Protein AF-A0A7Y2MUX2-F1 (afdb_monomer)

Solvent-accessible surface area (backbone atoms only — not comparable to full-atom values): 7676 Å² total; per-residue (Å²): 110,20,31,43,33,44,30,21,39,53,101,45,95,39,31,36,36,38,42,32,36,56,87,70,53,69,46,43,43,27,52,40,62,42,95,82,46,58,98,82,48,95,84,38,68,32,45,38,42,80,43,58,68,60,43,75,85,66,68,28,68,63,50,75,43,78,44,82,43,55,56,70,23,55,52,43,21,54,51,48,47,40,57,68,48,57,72,60,71,27,62,28,33,85,65,73,43,29,24,57,52,47,52,49,51,44,40,44,42,42,70,45,89,58,69,87,53,73,83,64,78,65,76,73,50,38,63,55,51,46,54,58,53,45,66,73,74,113

Sequence (138 aa):
MASLRIISETGFFHIACHLRWDRGKTSWIGWQPVKGGAYWSPEDVGRGWIEREDKDAAGKVNHYVTFRVADADLDRARHGIHRDYVALDDTYGFGMRDCVTFARDVAEYCGLDVGGLLGINLDLFPYELLIKLYDLNG

Nearest PDB structures (foldseek):
  7zv1-assembly3_C  TM=5.440E-01  e=1.133E-01  Aichi virus A846/88
  7zv1-assembly1_A  TM=5.572E-01  e=1.949E-01  Aichi virus A846/88
  4jpq-assembly2_B  TM=4.597E-01  e=5.357E+00  Bacteroides uniformis ATCC 8492
  1v0p-assembly1_A  TM=2.991E-01  e=6.418E+00  Plasmodium falciparum

Foldseek 3Di:
DWKKKWFAWPPDQAIKIWTAAPVGDIWIWFKAFPPPQPPDDPVSQHQIDIDTDDCVVVVTGDDMDMDDFHPVLQVQLVVQCCVPRVVVSDTDDAQPHHRLVSVVSSCVSRVQPPVVVVVDGGDDGSVNSRVVVNVSRD

pLDDT: mean 79.91, std 16.2, range [39.78, 97.56]

Radius of gyration: 14.16 Å; Cα contacts (8 Å, |Δi|>4): 247; chains: 1; bounding box: 38×30×41 Å

Structure (mmCIF, N/CA/C/O backbone):
data_AF-A0A7Y2MUX2-F1
#
_entry.id   AF-A0A7Y2MUX2-F1
#
loop_
_atom_site.group_PDB
_atom_site.id
_atom_site.type_symbol
_atom_site.label_atom_id
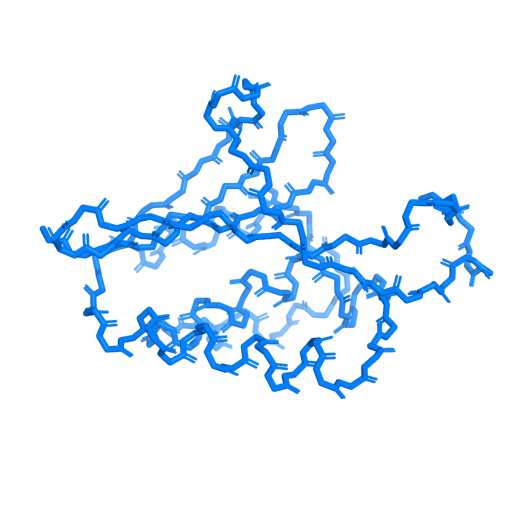_atom_site.label_alt_id
_atom_site.label_comp_id
_atom_site.label_asym_id
_atom_site.label_entity_id
_atom_site.label_seq_id
_atom_site.pdbx_PDB_ins_code
_atom_site.Cartn_x
_atom_site.Cartn_y
_atom_site.Cartn_z
_atom_site.occupancy
_atom_site.B_iso_or_equiv
_atom_site.auth_seq_id
_atom_site.auth_comp_id
_atom_site.auth_asym_id
_atom_site.auth_atom_id
_atom_site.pdbx_PDB_model_num
ATOM 1 N N . MET A 1 1 ? -8.574 2.729 16.296 1.00 84.12 1 MET A N 1
ATOM 2 C CA . MET A 1 1 ? -9.077 1.711 15.354 1.00 84.12 1 MET A CA 1
ATOM 3 C C . MET A 1 1 ? -8.078 1.589 14.221 1.00 84.12 1 MET A C 1
ATOM 5 O O . MET A 1 1 ? -7.527 2.619 13.832 1.00 84.12 1 MET A O 1
ATOM 9 N N . ALA A 1 2 ? -7.830 0.379 13.718 1.00 95.81 2 ALA A N 1
ATOM 10 C CA . ALA A 1 2 ? -6.895 0.174 12.618 1.00 95.81 2 ALA A CA 1
ATOM 11 C C . ALA A 1 2 ? -7.468 0.660 11.277 1.00 95.81 2 ALA A C 1
ATOM 13 O O . ALA A 1 2 ? -8.685 0.714 11.081 1.00 95.81 2 ALA A O 1
ATOM 14 N N . SER A 1 3 ? -6.588 1.057 10.364 1.00 97.31 3 SER A N 1
ATOM 15 C CA . SER A 1 3 ? -6.974 1.575 9.055 1.00 97.31 3 SER A CA 1
ATOM 16 C C . SER A 1 3 ? -5.911 1.325 7.994 1.00 97.31 3 SER A C 1
ATOM 18 O O . SER A 1 3 ? -4.710 1.380 8.270 1.00 97.31 3 SER A O 1
ATOM 20 N N . LEU A 1 4 ? -6.389 1.104 6.773 1.00 97.44 4 LEU A N 1
ATOM 21 C CA . LEU A 1 4 ? -5.607 1.149 5.548 1.00 97.44 4 LEU A CA 1
ATOM 22 C C . LEU A 1 4 ? -5.992 2.425 4.803 1.00 97.44 4 LEU A C 1
ATOM 24 O O . LEU A 1 4 ? -7.162 2.622 4.484 1.00 97.44 4 LEU A O 1
ATOM 28 N N . ARG A 1 5 ? -5.019 3.281 4.502 1.00 96.38 5 ARG A N 1
ATOM 29 C CA . ARG A 1 5 ? -5.210 4.419 3.601 1.00 96.38 5 ARG A CA 1
ATOM 30 C C . ARG A 1 5 ? -4.416 4.184 2.323 1.00 96.38 5 ARG A C 1
ATOM 32 O O . ARG A 1 5 ? -3.211 3.977 2.396 1.00 96.38 5 ARG A O 1
ATOM 39 N N . ILE A 1 6 ? -5.079 4.237 1.175 1.00 94.56 6 ILE A N 1
ATOM 40 C CA . ILE A 1 6 ? -4.446 4.150 -0.147 1.00 94.56 6 ILE A CA 1
ATOM 41 C C . ILE A 1 6 ? -4.435 5.558 -0.730 1.00 94.56 6 ILE A C 1
ATOM 43 O O . ILE A 1 6 ? -5.457 6.246 -0.672 1.00 94.56 6 ILE A O 1
ATOM 47 N N . ILE A 1 7 ? -3.280 6.008 -1.221 1.00 93.88 7 ILE A N 1
ATOM 48 C CA . ILE A 1 7 ? -3.059 7.387 -1.676 1.00 93.88 7 ILE A CA 1
ATOM 49 C C . ILE A 1 7 ? -2.452 7.414 -3.065 1.00 93.88 7 ILE A C 1
ATOM 51 O O . ILE A 1 7 ? -1.621 6.567 -3.369 1.00 93.88 7 ILE A O 1
ATOM 55 N N . SER A 1 8 ? -2.802 8.420 -3.860 1.00 90.69 8 SER A N 1
ATOM 56 C CA . SER A 1 8 ? -2.075 8.794 -5.070 1.00 90.69 8 SER A CA 1
ATOM 57 C C . SER A 1 8 ? -1.135 9.949 -4.760 1.00 90.69 8 SER A C 1
ATOM 59 O O . SER A 1 8 ? -1.455 10.816 -3.937 1.00 90.69 8 SER A O 1
ATOM 61 N N . GLU A 1 9 ? 0.029 9.958 -5.406 1.00 88.00 9 GLU A N 1
ATOM 62 C CA . GLU A 1 9 ? 1.040 10.978 -5.156 1.00 88.00 9 GLU A CA 1
ATOM 63 C C . GLU A 1 9 ? 0.845 12.265 -5.968 1.00 88.00 9 GLU A C 1
ATOM 65 O O . GLU A 1 9 ? 0.245 12.278 -7.046 1.00 88.00 9 GLU A O 1
ATOM 70 N N . THR A 1 10 ? 1.347 13.382 -5.440 1.00 80.81 10 THR A N 1
ATOM 71 C CA . THR A 1 10 ? 1.439 14.657 -6.157 1.00 80.81 10 THR A CA 1
ATOM 72 C C . THR A 1 10 ? 2.620 14.642 -7.129 1.00 80.81 10 THR A C 1
ATOM 74 O O . THR A 1 10 ? 3.704 14.153 -6.821 1.00 80.81 10 THR A O 1
ATOM 77 N N . GLY A 1 11 ? 2.426 15.195 -8.331 1.00 67.06 11 GLY A N 1
ATOM 78 C CA . GLY A 1 11 ? 3.501 15.399 -9.315 1.00 67.06 11 GLY A CA 1
ATOM 79 C C . GLY A 1 11 ? 4.025 14.135 -10.004 1.00 67.06 11 GLY A C 1
ATOM 80 O O . GLY A 1 11 ? 4.830 14.245 -10.928 1.00 67.06 11 GLY A O 1
ATOM 81 N N . PHE A 1 12 ? 3.562 12.951 -9.600 1.00 69.88 12 PHE A N 1
ATOM 82 C CA . PHE A 1 12 ? 4.001 11.684 -10.157 1.00 69.88 12 PHE A CA 1
ATOM 83 C C . PHE A 1 12 ? 2.892 10.636 -10.121 1.00 69.88 12 PHE A C 1
ATOM 85 O O . PHE A 1 12 ? 2.163 10.530 -9.137 1.00 69.88 12 PHE A O 1
ATOM 92 N N . PHE A 1 13 ? 2.772 9.840 -11.185 1.00 75.25 13 PHE A N 1
ATOM 93 C CA . PHE A 1 13 ? 1.816 8.736 -11.239 1.00 75.25 13 PHE A CA 1
ATOM 94 C C . PHE A 1 13 ? 2.319 7.576 -10.375 1.00 75.25 13 PHE A C 1
ATOM 96 O O . PHE A 1 13 ? 2.868 6.593 -10.870 1.00 75.25 13 PHE A O 1
ATOM 103 N N . HIS A 1 14 ? 2.118 7.704 -9.065 1.00 85.12 14 HIS A N 1
ATOM 104 C CA . HIS A 1 14 ? 2.427 6.672 -8.092 1.00 85.12 14 HIS A CA 1
ATOM 105 C C . HIS A 1 14 ? 1.312 6.527 -7.058 1.00 85.12 14 HIS A C 1
ATOM 107 O O . HIS A 1 14 ? 0.550 7.465 -6.804 1.00 85.12 14 HIS A O 1
ATOM 113 N N . ILE A 1 15 ? 1.205 5.327 -6.493 1.00 88.69 15 ILE A N 1
ATOM 114 C CA . ILE A 1 15 ? 0.253 4.992 -5.444 1.00 88.69 15 ILE A CA 1
ATOM 115 C C . ILE A 1 15 ? 1.003 4.331 -4.285 1.00 88.69 15 ILE A C 1
ATOM 117 O O . ILE A 1 15 ? 1.898 3.509 -4.496 1.00 88.69 15 ILE A O 1
ATOM 121 N N . ALA A 1 16 ? 0.628 4.687 -3.062 1.00 92.69 16 ALA A N 1
ATOM 122 C CA . ALA A 1 16 ? 1.223 4.158 -1.844 1.00 92.69 16 ALA A CA 1
ATOM 123 C C . ALA A 1 16 ? 0.142 3.815 -0.815 1.00 92.69 16 ALA A C 1
ATOM 125 O O . ALA A 1 16 ? -0.993 4.294 -0.874 1.00 92.69 16 ALA A O 1
ATOM 126 N N . CYS A 1 17 ? 0.506 2.981 0.152 1.00 96.12 17 CYS A N 1
ATOM 127 C CA . CYS A 1 17 ? -0.367 2.536 1.225 1.00 96.12 17 CYS A CA 1
ATOM 128 C C . CYS A 1 17 ? 0.189 2.977 2.581 1.00 96.12 17 CYS A C 1
ATOM 130 O O . CYS A 1 17 ? 1.364 2.777 2.893 1.00 96.12 17 CYS A O 1
ATOM 132 N N . HIS A 1 18 ? -0.683 3.525 3.416 1.00 97.44 18 HIS A N 1
ATOM 133 C CA . HIS A 1 18 ? -0.426 3.831 4.812 1.00 97.44 18 HIS A CA 1
ATOM 134 C C . HIS A 1 18 ? -1.218 2.868 5.691 1.00 97.44 18 HIS A C 1
ATOM 136 O O . HIS A 1 18 ? -2.449 2.880 5.714 1.00 97.44 18 HIS A O 1
ATOM 142 N N . LEU A 1 19 ? -0.492 2.022 6.412 1.00 97.25 19 LEU A N 1
ATOM 143 C CA . LEU A 1 19 ? -1.041 1.046 7.338 1.00 97.25 19 LEU A CA 1
ATOM 144 C C . LEU A 1 19 ? -0.947 1.641 8.739 1.00 97.25 19 LEU A C 1
ATOM 146 O O . LEU A 1 19 ? 0.151 1.956 9.197 1.00 97.25 19 LEU A O 1
ATOM 150 N N . ARG A 1 20 ? -2.079 1.781 9.429 1.00 97.56 20 ARG A N 1
ATOM 151 C CA . ARG A 1 20 ? -2.148 2.300 10.799 1.00 97.56 20 ARG A CA 1
ATOM 152 C C . ARG A 1 20 ? -2.868 1.300 11.690 1.00 97.56 20 ARG A C 1
ATOM 154 O O . ARG A 1 20 ? -4.067 1.106 11.537 1.00 97.56 20 ARG A O 1
ATOM 161 N N . TRP A 1 21 ? -2.153 0.724 12.647 1.00 96.75 21 TRP A N 1
ATOM 162 C CA . TRP A 1 21 ? -2.705 -0.193 13.644 1.00 96.75 21 TRP A CA 1
ATOM 163 C C . TRP A 1 21 ? -3.406 0.575 14.771 1.00 96.75 21 TRP A C 1
ATOM 165 O O . TRP A 1 21 ? -3.128 1.757 15.007 1.00 96.75 21 TRP A O 1
ATOM 175 N N . ASP A 1 22 ? -4.284 -0.105 15.509 1.00 93.69 22 ASP A N 1
ATOM 176 C CA . ASP A 1 22 ? -5.094 0.496 16.578 1.00 93.69 22 ASP A CA 1
ATOM 177 C C . ASP A 1 22 ? -4.249 1.214 17.646 1.00 93.69 22 ASP A C 1
ATOM 179 O O . ASP A 1 22 ? -4.571 2.322 18.076 1.00 93.69 22 ASP A O 1
ATOM 183 N N . ARG A 1 23 ? -3.098 0.630 17.999 1.00 90.62 23 ARG A N 1
ATOM 184 C CA . ARG A 1 23 ? -2.173 1.140 19.029 1.00 90.62 23 ARG A CA 1
ATOM 185 C C . ARG A 1 23 ? -1.147 2.158 18.517 1.00 90.62 23 ARG A C 1
ATOM 187 O O . ARG A 1 23 ? -0.111 2.357 19.144 1.00 90.62 23 ARG A O 1
ATOM 194 N N . GLY A 1 24 ? -1.406 2.788 17.372 1.00 86.31 24 GLY A N 1
ATOM 195 C CA . GLY A 1 24 ? -0.624 3.927 16.879 1.00 86.31 24 GLY A CA 1
ATOM 196 C C . GLY A 1 24 ? 0.652 3.581 16.110 1.00 86.31 24 GLY A C 1
ATOM 197 O O . GLY A 1 24 ? 1.301 4.488 15.600 1.00 86.31 24 GLY A O 1
ATOM 198 N N . LYS A 1 25 ? 0.998 2.296 15.959 1.00 93.44 25 LYS A N 1
ATOM 199 C CA . LYS A 1 25 ? 2.016 1.872 14.988 1.00 93.44 25 LYS A CA 1
ATOM 200 C C . LYS A 1 25 ? 1.539 2.248 13.585 1.00 93.44 25 LYS A C 1
ATOM 202 O O . LYS A 1 25 ? 0.395 1.959 13.232 1.00 93.44 25 LYS A O 1
ATOM 207 N N . THR A 1 26 ? 2.418 2.841 12.787 1.00 94.19 26 THR A N 1
ATOM 208 C CA . THR A 1 26 ? 2.160 3.157 11.380 1.00 94.19 26 THR A CA 1
ATOM 209 C C . THR A 1 26 ? 3.273 2.626 10.484 1.00 94.19 26 THR A C 1
ATOM 211 O O . THR A 1 26 ? 4.394 2.375 10.931 1.00 94.19 26 THR A O 1
ATOM 214 N N . SER A 1 27 ? 2.958 2.399 9.213 1.00 93.38 27 SER A N 1
ATOM 215 C CA . SER A 1 27 ? 3.938 2.078 8.181 1.00 93.38 27 SER A CA 1
ATOM 216 C C . SER A 1 27 ? 3.455 2.601 6.844 1.00 93.38 27 SER A C 1
ATOM 218 O O . SER A 1 27 ? 2.344 2.292 6.420 1.00 93.38 27 SER A O 1
ATOM 220 N N . TRP A 1 28 ? 4.335 3.311 6.156 1.00 93.38 28 TRP A N 1
ATOM 221 C CA . TRP A 1 28 ? 4.196 3.572 4.735 1.00 93.38 28 TRP A CA 1
ATOM 222 C C . TRP A 1 28 ? 4.827 2.440 3.940 1.00 93.38 28 TRP A C 1
ATOM 224 O O . TRP A 1 28 ? 5.892 1.936 4.316 1.00 93.38 28 TRP A O 1
ATOM 234 N N . ILE A 1 29 ? 4.136 2.014 2.887 1.00 92.94 29 ILE A N 1
ATOM 235 C CA . ILE A 1 29 ? 4.649 1.080 1.890 1.00 92.94 29 ILE A CA 1
ATOM 236 C C . ILE A 1 29 ? 4.222 1.533 0.489 1.00 92.94 29 ILE A C 1
ATOM 238 O O . ILE A 1 29 ? 3.050 1.816 0.252 1.00 92.94 29 ILE A O 1
ATOM 242 N N . GLY A 1 30 ? 5.168 1.581 -0.437 1.00 89.69 30 GLY A N 1
ATOM 243 C CA . GLY A 1 30 ? 4.936 1.770 -1.869 1.00 89.69 30 GLY A CA 1
ATOM 244 C C . GLY A 1 30 ? 5.839 0.831 -2.660 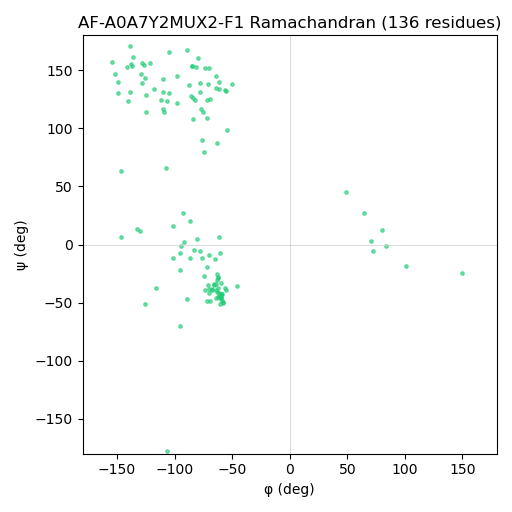1.00 89.69 30 GLY A C 1
ATOM 245 O O . GLY A 1 30 ? 6.869 0.400 -2.144 1.00 89.69 30 GLY A O 1
ATOM 246 N N . TRP A 1 31 ? 5.462 0.485 -3.888 1.00 88.69 31 TRP A N 1
ATOM 247 C CA . TRP A 1 31 ? 6.295 -0.334 -4.771 1.00 88.69 31 TRP A CA 1
ATOM 248 C C . TRP A 1 31 ? 6.822 0.504 -5.920 1.00 88.69 31 TRP A C 1
ATOM 250 O O . TRP A 1 31 ? 6.041 1.010 -6.721 1.00 88.69 31 TRP A O 1
ATOM 260 N N . GLN A 1 32 ? 8.139 0.660 -5.989 1.00 81.81 32 GLN A N 1
ATOM 261 C CA . GLN A 1 32 ? 8.795 1.493 -6.991 1.00 81.81 32 GLN A CA 1
ATOM 262 C C . GLN A 1 32 ? 9.873 0.710 -7.737 1.00 81.81 32 GLN A C 1
ATOM 264 O O . GLN A 1 32 ? 10.446 -0.221 -7.169 1.00 81.81 32 GLN A O 1
ATOM 269 N N . PRO A 1 33 ? 10.212 1.093 -8.978 1.00 76.50 33 PRO A N 1
ATOM 270 C CA . PRO A 1 33 ? 11.416 0.589 -9.626 1.00 76.50 33 PRO A CA 1
ATOM 271 C C . PRO A 1 33 ? 12.660 1.051 -8.850 1.00 76.50 33 PRO A C 1
ATOM 273 O O . PRO A 1 33 ? 12.685 2.153 -8.288 1.00 76.50 33 PRO A O 1
ATOM 276 N N . VAL A 1 34 ? 13.703 0.216 -8.784 1.00 70.56 34 VAL A N 1
ATOM 277 C CA . VAL A 1 34 ? 14.978 0.586 -8.152 1.00 70.56 34 VAL A CA 1
ATOM 278 C C . VAL A 1 34 ? 15.533 1.848 -8.812 1.00 70.56 34 VAL A C 1
ATOM 280 O O . VAL A 1 34 ? 15.580 1.981 -10.035 1.00 70.56 34 VAL A O 1
ATOM 283 N N . LYS A 1 35 ? 15.948 2.788 -7.958 1.00 53.72 35 LYS A N 1
ATOM 284 C CA . LYS A 1 35 ? 16.463 4.113 -8.312 1.00 53.72 35 LYS A CA 1
ATOM 285 C C . LYS A 1 35 ? 17.635 3.982 -9.299 1.00 53.72 35 LYS A C 1
ATOM 287 O O . LYS A 1 35 ? 18.758 3.705 -8.886 1.00 53.72 35 LYS A O 1
ATOM 292 N N . GLY A 1 36 ? 17.356 4.160 -10.590 1.00 49.84 36 GLY A N 1
ATOM 293 C CA . GLY A 1 36 ? 18.330 3.997 -11.675 1.00 49.84 36 GLY A CA 1
ATOM 294 C C . GLY A 1 36 ? 17.737 3.530 -13.009 1.00 49.84 36 GLY A C 1
ATOM 295 O O . GLY A 1 36 ? 18.323 3.845 -14.036 1.00 49.84 36 GLY A O 1
ATOM 296 N N . GLY A 1 37 ? 16.582 2.853 -13.010 1.00 46.19 37 GLY A N 1
ATOM 297 C CA . GLY A 1 37 ? 15.833 2.555 -14.239 1.00 46.19 37 GLY A CA 1
ATOM 298 C C . GLY A 1 37 ? 14.990 3.759 -14.649 1.00 46.19 37 GLY A C 1
ATOM 299 O O . GLY A 1 37 ? 14.225 4.283 -13.832 1.00 46.19 37 GLY A O 1
ATOM 300 N N . ALA A 1 38 ? 15.155 4.260 -15.873 1.00 41.69 38 ALA A N 1
ATOM 301 C CA . ALA A 1 38 ? 14.343 5.364 -16.352 1.00 41.69 38 ALA A CA 1
ATOM 302 C C . ALA A 1 38 ? 12.880 4.913 -16.435 1.00 41.69 38 ALA A C 1
ATOM 304 O O . ALA A 1 38 ? 12.562 3.849 -16.954 1.00 41.69 38 ALA A O 1
ATOM 305 N N . TYR A 1 39 ? 11.975 5.762 -15.949 1.00 46.66 39 TYR A N 1
ATOM 306 C CA . TYR A 1 39 ? 10.531 5.520 -15.837 1.00 46.66 39 TYR A CA 1
ATOM 307 C C . TYR A 1 39 ? 9.802 5.274 -17.181 1.00 46.66 39 TYR A C 1
ATOM 309 O O . TYR A 1 39 ? 8.577 5.229 -17.212 1.00 46.66 39 TYR A O 1
ATOM 317 N N . TRP A 1 40 ? 10.538 5.172 -18.293 1.00 42.62 40 TRP A N 1
ATOM 318 C CA . TRP A 1 40 ? 10.022 5.333 -19.652 1.00 42.62 40 TRP A CA 1
ATOM 319 C C . TRP A 1 40 ? 10.694 4.454 -20.718 1.00 42.62 40 TRP A C 1
ATOM 321 O O . TRP A 1 40 ? 10.372 4.625 -21.893 1.00 42.62 40 TRP A O 1
ATOM 331 N N . SER A 1 41 ? 11.595 3.526 -20.366 1.00 39.78 41 SER A N 1
ATOM 332 C CA . SER A 1 41 ? 12.140 2.575 -21.345 1.00 39.78 41 SER A CA 1
ATOM 333 C C . SER A 1 41 ? 11.630 1.146 -21.069 1.00 39.78 41 SER A C 1
ATOM 335 O O . SER A 1 41 ? 11.694 0.683 -19.929 1.00 39.78 41 SER A O 1
ATOM 337 N N . PRO A 1 42 ? 11.127 0.414 -22.084 1.00 43.78 42 PRO A N 1
ATOM 338 C CA . PRO A 1 42 ? 10.782 -1.012 -21.974 1.00 43.78 42 PRO A CA 1
ATOM 339 C C . PRO A 1 42 ? 11.968 -1.922 -21.614 1.00 43.78 42 PRO A C 1
ATOM 341 O O . PRO A 1 42 ? 11.793 -3.119 -21.416 1.00 43.78 42 PRO A O 1
ATOM 344 N N . GLU A 1 43 ? 13.174 -1.364 -21.584 1.00 42.34 43 GLU A N 1
ATOM 345 C CA . GLU A 1 43 ? 14.449 -2.020 -21.323 1.00 42.34 43 GLU A CA 1
ATOM 346 C C . GLU A 1 43 ? 14.942 -1.791 -19.877 1.00 42.34 43 GLU A C 1
ATOM 348 O O . GLU A 1 43 ? 15.782 -2.546 -19.395 1.00 42.34 43 GLU A O 1
ATOM 353 N N . ASP A 1 44 ? 14.320 -0.862 -19.136 1.00 41.00 44 ASP A N 1
ATOM 354 C CA . ASP A 1 44 ? 14.548 -0.588 -17.707 1.00 41.00 44 ASP A CA 1
ATOM 355 C C . ASP A 1 44 ? 13.591 -1.358 -16.781 1.00 41.00 44 ASP A C 1
ATOM 357 O O . ASP A 1 44 ? 13.298 -0.928 -15.660 1.00 41.00 44 ASP A O 1
ATOM 361 N N . VAL 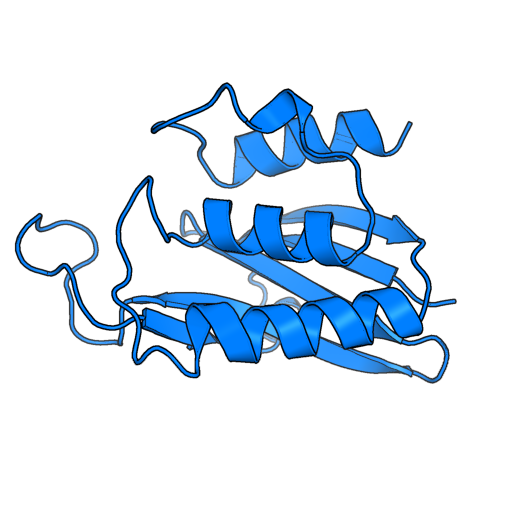A 1 45 ? 13.102 -2.518 -17.231 1.00 49.78 45 VAL A N 1
ATOM 362 C CA . VAL A 1 45 ? 12.385 -3.482 -16.386 1.00 49.78 45 VAL A CA 1
ATOM 363 C C . VAL A 1 45 ? 13.359 -3.975 -15.310 1.00 49.78 45 VAL A C 1
ATOM 365 O O . VAL A 1 45 ? 14.114 -4.928 -15.486 1.00 49.78 45 VAL A O 1
ATOM 368 N N . GLY A 1 46 ? 13.414 -3.229 -14.214 1.00 55.03 46 GLY A N 1
ATOM 369 C CA . GLY A 1 46 ? 14.375 -3.394 -13.139 1.00 55.03 46 GLY A CA 1
ATOM 370 C C . GLY A 1 46 ? 13.741 -4.032 -11.918 1.00 55.03 46 GLY A C 1
ATOM 371 O O . GLY A 1 46 ? 12.522 -4.074 -11.767 1.00 55.03 46 GLY A O 1
ATOM 372 N N . ARG A 1 47 ? 14.585 -4.497 -10.999 1.00 69.00 47 ARG A N 1
ATOM 373 C CA . ARG A 1 47 ? 14.151 -4.896 -9.655 1.00 69.00 47 ARG A CA 1
ATOM 374 C C . ARG A 1 47 ? 13.301 -3.782 -9.049 1.00 69.00 47 ARG A C 1
ATOM 376 O O . ARG A 1 47 ? 13.636 -2.605 -9.202 1.00 69.00 47 ARG A O 1
ATOM 383 N N . GLY A 1 48 ? 12.211 -4.129 -8.384 1.00 77.06 48 GLY A N 1
ATOM 384 C CA . GLY A 1 48 ? 11.471 -3.169 -7.583 1.00 77.06 48 GLY A CA 1
ATOM 385 C C . GLY A 1 48 ? 11.983 -3.119 -6.148 1.00 77.06 48 GLY A C 1
ATOM 386 O O . GLY A 1 48 ? 12.768 -3.955 -5.699 1.00 77.06 48 GLY A O 1
ATOM 387 N N . TRP A 1 49 ? 11.555 -2.103 -5.412 1.00 82.19 49 TRP A N 1
ATOM 388 C CA . TRP A 1 49 ? 11.846 -1.959 -3.994 1.00 82.19 49 TRP A CA 1
ATOM 389 C C . TRP A 1 49 ? 10.637 -1.405 -3.246 1.00 82.19 49 TRP A C 1
ATOM 391 O O . TRP A 1 49 ? 9.796 -0.692 -3.801 1.00 82.19 49 TRP A O 1
ATOM 401 N N . ILE A 1 50 ? 10.565 -1.743 -1.956 1.00 85.75 50 ILE A N 1
ATOM 402 C CA . ILE A 1 50 ? 9.531 -1.229 -1.060 1.00 85.75 50 ILE A CA 1
ATOM 403 C C . ILE A 1 50 ? 9.963 0.129 -0.524 1.00 85.75 50 ILE A C 1
ATOM 405 O O . ILE A 1 50 ? 10.831 0.221 0.351 1.00 85.75 50 ILE A O 1
ATOM 409 N N . GLU A 1 51 ? 9.307 1.168 -1.010 1.00 87.00 51 GLU A N 1
ATOM 410 C CA . GLU A 1 51 ? 9.409 2.507 -0.468 1.00 87.00 51 GLU A CA 1
ATOM 411 C C . GLU A 1 51 ? 8.713 2.605 0.886 1.00 87.00 51 GLU A C 1
ATOM 413 O O . GLU A 1 51 ? 7.636 2.053 1.093 1.00 87.00 51 GLU A O 1
ATOM 418 N N . ARG A 1 52 ? 9.352 3.302 1.830 1.00 89.88 52 ARG A N 1
ATOM 419 C CA . ARG A 1 52 ? 8.871 3.470 3.212 1.00 89.88 52 ARG A CA 1
ATOM 420 C C . ARG A 1 52 ? 8.873 4.927 3.676 1.00 89.88 52 ARG A C 1
ATOM 422 O O . ARG A 1 52 ? 8.772 5.183 4.873 1.00 89.88 52 ARG A O 1
ATOM 429 N N . GLU A 1 53 ? 9.058 5.864 2.749 1.00 90.44 53 GLU A N 1
ATOM 430 C CA . GLU A 1 53 ? 9.034 7.298 3.035 1.00 90.44 53 GLU A CA 1
ATOM 431 C C . GLU A 1 53 ? 7.661 7.715 3.575 1.00 90.44 53 GLU A C 1
ATOM 433 O O . GLU A 1 53 ? 6.628 7.269 3.075 1.00 90.44 53 GLU A O 1
ATOM 438 N N . ASP A 1 54 ? 7.655 8.595 4.577 1.00 92.00 54 ASP A N 1
ATOM 439 C CA . ASP A 1 54 ? 6.427 9.207 5.071 1.00 92.00 54 ASP A CA 1
ATOM 440 C C . ASP A 1 54 ? 5.879 10.230 4.069 1.00 92.00 54 ASP A C 1
ATOM 442 O O . ASP A 1 54 ? 6.441 11.312 3.882 1.00 92.00 54 ASP A O 1
ATOM 446 N N . LYS A 1 55 ? 4.759 9.883 3.429 1.00 90.88 55 LYS A N 1
ATOM 447 C CA . LYS A 1 55 ? 4.148 10.696 2.369 1.00 90.88 55 LYS A CA 1
ATOM 448 C C . LYS A 1 55 ? 3.435 11.934 2.881 1.00 90.88 55 LYS A C 1
ATOM 450 O O . LYS A 1 55 ? 3.356 12.914 2.139 1.00 90.88 55 LYS A O 1
ATOM 455 N N . ASP A 1 56 ? 2.950 11.913 4.123 1.00 92.44 56 ASP A N 1
ATOM 456 C CA . ASP A 1 56 ? 2.361 13.105 4.734 1.00 92.44 56 ASP A CA 1
ATOM 457 C C . ASP A 1 56 ? 3.470 14.134 4.992 1.00 92.44 56 ASP A C 1
ATOM 459 O O . ASP A 1 56 ? 3.360 15.284 4.569 1.00 92.44 56 ASP A O 1
ATOM 463 N N . ALA A 1 57 ? 4.582 13.704 5.601 1.00 91.50 57 ALA A N 1
ATOM 464 C CA . ALA A 1 57 ? 5.727 14.576 5.872 1.00 91.50 57 ALA A CA 1
ATOM 465 C C . ALA A 1 57 ? 6.400 15.095 4.588 1.00 91.50 57 ALA A C 1
ATOM 467 O O . ALA A 1 57 ? 6.871 16.231 4.553 1.00 91.50 57 ALA A O 1
ATOM 468 N N . ALA A 1 58 ? 6.419 14.284 3.526 1.00 89.25 58 ALA A N 1
ATOM 469 C CA . ALA A 1 58 ? 6.967 14.666 2.228 1.00 89.25 58 ALA A CA 1
ATOM 470 C C . ALA A 1 58 ? 6.037 15.575 1.397 1.00 89.25 58 ALA A C 1
ATOM 472 O O . ALA A 1 58 ? 6.437 16.016 0.320 1.00 89.25 58 ALA A O 1
ATOM 473 N N . GLY A 1 59 ? 4.804 15.844 1.849 1.00 90.75 59 GLY A N 1
ATOM 474 C CA . GLY A 1 59 ? 3.825 16.630 1.086 1.00 90.75 59 GLY A CA 1
ATOM 475 C C . GLY A 1 59 ? 3.393 15.957 -0.222 1.00 90.75 59 GLY A C 1
ATOM 476 O O . GLY A 1 59 ? 3.042 16.637 -1.187 1.00 90.75 59 GLY A O 1
ATOM 477 N N . LYS A 1 60 ? 3.452 14.620 -0.269 1.00 90.75 60 LYS A N 1
ATOM 478 C CA . LYS A 1 60 ? 3.217 13.831 -1.483 1.00 90.75 60 LYS A CA 1
ATOM 479 C C . LYS A 1 60 ? 1.791 13.318 -1.621 1.00 90.75 60 LYS A C 1
ATOM 481 O O . LYS A 1 60 ? 1.468 12.780 -2.662 1.00 90.75 60 LYS A O 1
ATOM 486 N N . VAL A 1 61 ? 0.919 13.467 -0.626 1.00 91.62 61 VAL A N 1
ATOM 487 C CA . VAL A 1 61 ? -0.467 12.973 -0.717 1.00 91.62 61 VAL A CA 1
ATOM 488 C C . VAL A 1 61 ? -1.320 13.903 -1.584 1.00 91.62 61 VAL A C 1
ATOM 490 O O . VAL A 1 61 ? -1.535 15.055 -1.216 1.00 91.62 61 VAL A O 1
ATOM 493 N N . ASN A 1 62 ? -1.833 13.394 -2.709 1.00 89.88 62 ASN A N 1
ATOM 494 C CA . ASN A 1 62 ? -2.763 14.114 -3.581 1.00 89.88 62 ASN A CA 1
ATOM 495 C C . ASN A 1 62 ? -4.220 13.752 -3.255 1.00 89.88 62 ASN A C 1
ATOM 497 O O . ASN A 1 62 ? -4.963 14.539 -2.671 1.00 89.88 62 ASN A O 1
ATOM 501 N N . HIS A 1 63 ? -4.611 12.517 -3.570 1.00 89.69 63 HIS A N 1
ATOM 502 C CA . HIS A 1 63 ? -5.924 11.965 -3.246 1.00 89.69 63 HIS A CA 1
ATOM 503 C C . HIS A 1 63 ? -5.761 10.712 -2.396 1.00 89.69 63 HIS A C 1
ATOM 505 O O . HIS A 1 63 ? -4.720 10.057 -2.439 1.00 89.69 63 HIS A O 1
ATOM 511 N N . TYR A 1 64 ? -6.785 10.370 -1.616 1.00 93.00 64 TYR A N 1
ATOM 512 C CA . TYR A 1 64 ? -6.756 9.163 -0.806 1.00 93.00 64 TYR A CA 1
ATOM 513 C C . TYR A 1 64 ? -8.143 8.619 -0.487 1.00 93.00 64 TYR A C 1
ATOM 515 O O . TYR A 1 64 ? -9.126 9.353 -0.428 1.00 93.00 64 TYR A O 1
ATOM 523 N N . VAL A 1 65 ? -8.176 7.327 -0.183 1.00 93.00 65 VAL A N 1
ATOM 524 C CA . VAL A 1 65 ? -9.315 6.622 0.410 1.00 93.00 65 VAL A CA 1
ATOM 525 C C . VAL A 1 65 ? -8.838 5.904 1.669 1.00 93.00 65 VAL A C 1
ATOM 527 O O . VAL A 1 65 ? -7.695 5.454 1.737 1.00 93.00 65 VAL A O 1
ATOM 530 N N . THR A 1 66 ? -9.679 5.851 2.704 1.00 95.25 66 THR A N 1
ATOM 531 C CA . THR A 1 66 ? -9.353 5.185 3.973 1.00 95.25 66 THR A CA 1
ATOM 532 C C . THR A 1 66 ? -10.408 4.149 4.314 1.00 95.25 66 THR A C 1
ATOM 534 O O . THR A 1 66 ? -11.592 4.473 4.387 1.00 95.25 66 THR A O 1
ATOM 537 N N . PHE A 1 67 ? -9.945 2.939 4.603 1.00 94.75 67 PHE A N 1
ATOM 538 C CA . PHE A 1 67 ? -10.747 1.799 5.012 1.00 94.75 67 PHE A CA 1
ATOM 539 C C . PHE A 1 67 ? -10.489 1.462 6.473 1.00 94.75 67 PHE A C 1
ATOM 541 O O . PHE A 1 67 ? -9.353 1.521 6.957 1.00 94.75 67 PHE A O 1
ATOM 548 N N . ARG A 1 68 ? -11.553 1.074 7.175 1.00 95.00 68 ARG A N 1
ATOM 549 C CA . ARG A 1 68 ? -11.460 0.463 8.503 1.00 95.00 68 ARG A CA 1
ATOM 550 C C . ARG A 1 68 ? -11.202 -1.025 8.310 1.00 95.00 68 ARG A C 1
ATOM 552 O O . ARG A 1 68 ? -11.957 -1.678 7.603 1.00 95.00 68 ARG A O 1
ATOM 559 N N . VAL A 1 69 ? -10.153 -1.539 8.935 1.00 95.50 69 VAL A N 1
ATOM 560 C CA . VAL A 1 69 ? -9.723 -2.942 8.807 1.00 95.50 69 VAL A CA 1
ATOM 561 C C . VAL A 1 69 ? -9.312 -3.475 10.180 1.00 95.50 69 VAL A C 1
ATOM 563 O O . VAL A 1 69 ? -9.221 -2.692 11.132 1.00 95.50 69 VAL A O 1
ATOM 566 N N . ALA A 1 70 ? -9.070 -4.780 10.324 1.00 95.94 70 ALA A N 1
ATOM 567 C CA . ALA A 1 70 ? -8.514 -5.325 11.561 1.00 95.94 70 ALA A CA 1
ATOM 568 C C . ALA A 1 70 ? -6.975 -5.237 11.579 1.00 95.94 70 ALA A C 1
ATOM 570 O O . ALA A 1 70 ? -6.320 -5.291 10.541 1.00 95.94 70 ALA A O 1
ATOM 571 N N . ASP A 1 71 ? -6.370 -5.180 12.770 1.00 96.69 71 ASP A N 1
ATOM 572 C CA . ASP A 1 71 ? -4.902 -5.242 12.919 1.00 96.69 71 ASP A CA 1
ATOM 573 C C . ASP A 1 71 ? -4.315 -6.516 12.272 1.00 96.69 71 ASP A C 1
ATOM 575 O O . ASP A 1 71 ? -3.263 -6.469 11.634 1.00 96.69 71 ASP A O 1
ATOM 579 N N . ALA A 1 72 ? -5.030 -7.644 12.376 1.00 96.50 72 ALA A N 1
ATOM 580 C CA . ALA A 1 72 ? -4.633 -8.916 11.770 1.00 96.50 72 ALA A CA 1
ATOM 581 C C . ALA A 1 72 ? -4.586 -8.859 10.232 1.00 96.50 72 ALA A C 1
ATOM 583 O O . ALA A 1 72 ? -3.770 -9.540 9.611 1.00 96.50 72 ALA A O 1
ATOM 584 N N . ASP A 1 73 ? -5.429 -8.030 9.617 1.00 96.69 73 ASP A N 1
ATOM 585 C CA . ASP A 1 73 ? -5.473 -7.829 8.169 1.00 96.69 73 ASP A CA 1
ATOM 586 C C . ASP A 1 73 ? -4.268 -7.006 7.698 1.00 96.69 73 ASP A C 1
ATOM 588 O O . ASP A 1 73 ? -3.616 -7.351 6.713 1.00 96.69 73 ASP A O 1
ATOM 592 N N . LEU A 1 74 ? -3.873 -5.991 8.474 1.00 96.12 74 LEU A N 1
ATOM 593 C CA . LEU A 1 74 ? -2.648 -5.225 8.226 1.00 96.12 74 LEU A CA 1
ATOM 594 C C . LEU A 1 74 ? -1.383 -6.087 8.371 1.00 96.12 74 LEU A C 1
ATOM 596 O O . LEU A 1 74 ? -0.439 -5.955 7.587 1.00 96.12 74 LEU A O 1
ATOM 600 N N . ASP A 1 75 ? -1.348 -6.987 9.357 1.00 94.56 75 ASP A N 1
ATOM 601 C CA . ASP A 1 75 ? -0.235 -7.927 9.525 1.00 94.56 75 ASP A CA 1
ATOM 602 C C . ASP A 1 75 ? -0.179 -8.943 8.378 1.00 94.56 75 ASP A C 1
ATOM 604 O O . ASP A 1 75 ? 0.904 -9.253 7.870 1.00 94.56 75 ASP A O 1
ATOM 608 N N . ARG A 1 76 ? -1.339 -9.419 7.913 1.00 94.94 76 ARG A N 1
ATOM 609 C CA . ARG A 1 76 ? -1.452 -10.270 6.724 1.00 94.94 76 ARG A CA 1
ATOM 610 C C . ARG A 1 76 ? -0.928 -9.559 5.482 1.00 94.94 76 ARG A C 1
ATOM 612 O O . ARG A 1 76 ? -0.117 -10.144 4.770 1.00 94.94 76 ARG A O 1
ATOM 619 N N . ALA A 1 77 ? -1.308 -8.299 5.271 1.00 93.69 77 ALA A N 1
ATOM 620 C CA . ALA A 1 77 ? -0.803 -7.485 4.170 1.00 93.69 77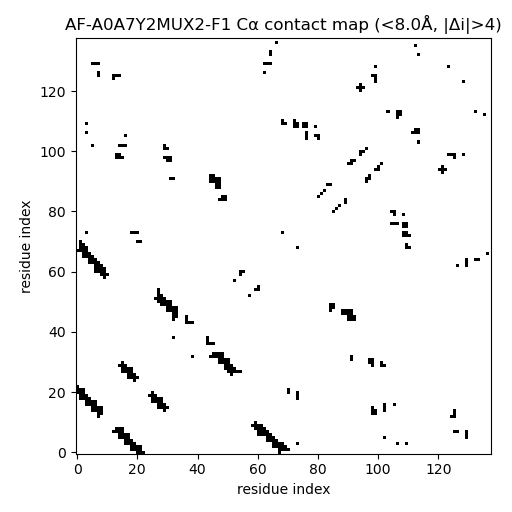 ALA A CA 1
ATOM 621 C C . ALA A 1 77 ? 0.714 -7.327 4.227 1.00 93.69 77 ALA A C 1
ATOM 623 O O . ALA A 1 77 ? 1.400 -7.562 3.236 1.00 93.69 77 ALA A O 1
ATOM 624 N N . ARG A 1 78 ? 1.277 -7.031 5.403 1.00 91.44 78 ARG A N 1
ATOM 625 C CA . ARG A 1 78 ? 2.732 -6.926 5.565 1.00 91.44 78 ARG A CA 1
ATOM 626 C C . ARG A 1 78 ? 3.458 -8.232 5.219 1.00 91.44 78 ARG A C 1
ATOM 628 O O . ARG A 1 78 ? 4.505 -8.180 4.572 1.00 91.44 78 ARG A O 1
ATOM 635 N N . HIS A 1 79 ? 2.932 -9.381 5.644 1.00 89.12 79 HIS A N 1
ATOM 636 C CA . HIS A 1 79 ? 3.517 -10.684 5.316 1.00 89.12 79 HIS A CA 1
ATOM 637 C C . HIS A 1 79 ? 3.344 -11.051 3.839 1.00 89.12 79 HIS A C 1
ATOM 639 O O . HIS A 1 79 ? 4.298 -11.537 3.235 1.00 89.12 79 HIS A O 1
ATOM 645 N N . GLY A 1 80 ? 2.171 -10.786 3.255 1.00 88.06 80 GLY A N 1
ATOM 646 C CA . GLY A 1 80 ? 1.896 -10.991 1.831 1.00 88.06 80 GLY A CA 1
ATOM 647 C C . GLY A 1 80 ? 2.859 -10.191 0.961 1.00 88.06 80 GLY A C 1
ATOM 648 O O . GLY A 1 80 ? 3.572 -10.766 0.149 1.00 88.06 80 GLY A O 1
ATOM 649 N N . ILE A 1 81 ? 3.013 -8.893 1.239 1.00 88.25 81 ILE A N 1
ATOM 650 C CA . ILE A 1 81 ? 3.976 -8.040 0.533 1.00 88.25 81 ILE A CA 1
ATOM 651 C C . ILE A 1 81 ? 5.413 -8.542 0.677 1.00 88.25 81 ILE A C 1
ATOM 653 O O . ILE A 1 81 ? 6.161 -8.575 -0.298 1.00 88.25 81 ILE A O 1
ATOM 657 N N . HIS A 1 82 ? 5.823 -8.962 1.875 1.00 83.50 82 HIS A N 1
ATOM 658 C CA . HIS A 1 82 ? 7.157 -9.529 2.037 1.00 83.50 82 HIS A CA 1
ATOM 659 C C . HIS A 1 82 ? 7.341 -10.797 1.190 1.00 83.50 82 HIS A C 1
ATOM 661 O O . HIS A 1 82 ? 8.371 -10.951 0.543 1.00 83.50 82 HIS A O 1
ATOM 667 N N . ARG A 1 83 ? 6.359 -11.702 1.187 1.00 85.38 83 ARG A N 1
ATOM 668 C CA . ARG A 1 83 ? 6.409 -12.948 0.414 1.00 85.38 83 ARG A CA 1
ATOM 669 C C . ARG A 1 83 ? 6.446 -12.683 -1.090 1.00 85.38 83 ARG A C 1
ATOM 671 O O . ARG A 1 83 ? 7.259 -13.293 -1.771 1.00 85.38 83 ARG A O 1
ATOM 678 N N . ASP A 1 84 ? 5.593 -11.792 -1.583 1.00 85.25 84 ASP A N 1
ATOM 679 C CA . ASP A 1 84 ? 5.347 -11.678 -3.021 1.00 85.25 84 ASP A CA 1
ATOM 680 C C . ASP A 1 84 ? 6.191 -10.616 -3.707 1.00 85.25 84 ASP A C 1
ATOM 682 O O . ASP A 1 84 ? 6.378 -10.723 -4.905 1.00 85.25 84 ASP A O 1
ATOM 686 N N . TYR A 1 85 ? 6.711 -9.622 -2.984 1.00 81.50 85 TYR A N 1
ATOM 687 C CA . TYR A 1 85 ? 7.500 -8.537 -3.579 1.00 81.50 85 TYR A CA 1
ATOM 688 C C . TYR A 1 85 ? 8.948 -8.518 -3.078 1.00 81.50 85 TYR A C 1
ATOM 690 O O . TYR A 1 85 ? 9.868 -8.235 -3.839 1.00 81.50 85 TYR A O 1
ATOM 698 N N . VAL A 1 86 ? 9.185 -8.823 -1.795 1.00 73.06 86 VAL A N 1
ATOM 699 C CA . VAL A 1 86 ? 10.535 -8.734 -1.200 1.00 73.06 86 VAL A CA 1
ATOM 700 C C . VAL A 1 86 ? 11.314 -10.038 -1.354 1.00 73.06 86 VAL A C 1
ATOM 702 O O . VAL A 1 86 ? 12.478 -10.017 -1.742 1.00 73.06 86 VAL A O 1
ATOM 705 N N . ALA A 1 87 ? 10.693 -11.177 -1.047 1.00 69.62 87 ALA A N 1
ATOM 706 C CA . ALA A 1 87 ? 11.373 -12.470 -1.037 1.00 69.62 87 ALA A CA 1
ATOM 707 C C . ALA A 1 87 ? 11.720 -12.989 -2.442 1.00 69.62 87 ALA A C 1
ATOM 709 O O . ALA A 1 87 ? 12.584 -13.853 -2.565 1.00 69.62 87 ALA A O 1
ATOM 710 N N . LEU A 1 88 ? 11.065 -12.466 -3.482 1.00 66.31 88 LEU A N 1
ATOM 711 C CA . LEU A 1 88 ? 11.259 -12.894 -4.867 1.00 66.31 88 LEU A CA 1
ATOM 712 C C . LEU A 1 88 ? 12.322 -12.079 -5.630 1.00 66.31 88 LEU A C 1
ATOM 714 O O . 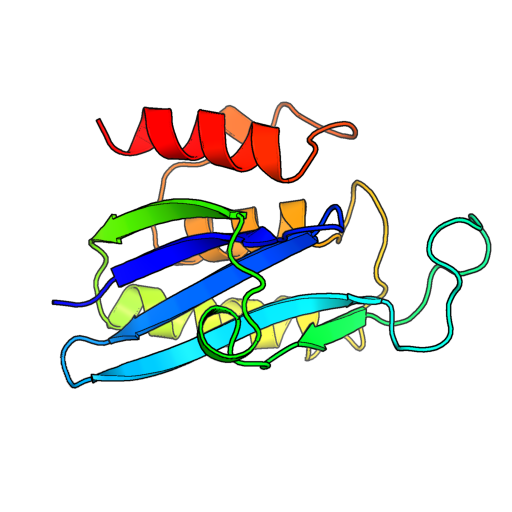LEU A 1 88 ? 12.548 -12.378 -6.796 1.00 66.31 88 LEU A O 1
ATOM 718 N N . ASP A 1 89 ? 12.997 -11.102 -4.991 1.00 63.53 89 ASP A N 1
ATOM 719 C CA . ASP A 1 89 ? 13.934 -10.161 -5.657 1.00 63.53 89 ASP A CA 1
ATOM 720 C C . ASP A 1 89 ? 13.301 -9.552 -6.918 1.00 63.53 89 ASP A C 1
ATOM 722 O O . ASP A 1 89 ? 13.858 -9.567 -8.019 1.00 63.53 89 ASP A O 1
ATOM 726 N N . ASP A 1 90 ? 12.048 -9.134 -6.750 1.00 64.88 90 ASP A N 1
ATOM 727 C CA . ASP A 1 90 ? 11.098 -9.185 -7.843 1.00 64.88 90 ASP A CA 1
ATOM 728 C C . ASP A 1 90 ? 11.233 -8.016 -8.809 1.00 64.88 90 ASP A C 1
ATOM 730 O O . ASP A 1 90 ? 11.665 -6.912 -8.463 1.00 64.88 90 ASP A O 1
ATOM 734 N N . THR A 1 91 ? 10.840 -8.268 -10.049 1.00 70.94 91 THR A N 1
ATOM 735 C CA . THR A 1 91 ? 10.969 -7.294 -11.128 1.00 70.94 91 THR A CA 1
ATOM 736 C C . THR A 1 91 ? 9.754 -6.365 -11.146 1.00 70.94 91 THR A C 1
ATOM 738 O O . THR A 1 91 ? 8.610 -6.817 -11.165 1.00 70.94 91 THR A O 1
ATOM 741 N N . TYR A 1 92 ? 9.993 -5.054 -11.140 1.00 70.25 92 TYR A N 1
ATOM 742 C CA . T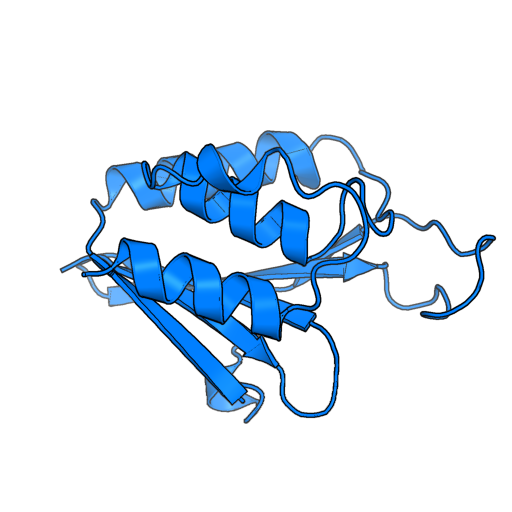YR A 1 92 ? 8.958 -4.051 -11.359 1.00 70.25 92 TYR A CA 1
ATOM 743 C C . TYR A 1 92 ? 8.552 -4.069 -12.836 1.00 70.25 92 TYR A C 1
ATOM 745 O O . TYR A 1 92 ? 9.391 -3.884 -13.716 1.00 70.25 92 TYR A O 1
ATOM 753 N N . GLY A 1 93 ? 7.263 -4.259 -13.116 1.00 69.06 93 GLY A N 1
ATOM 754 C CA . GLY A 1 93 ? 6.739 -4.282 -14.483 1.00 69.06 93 GLY A CA 1
ATOM 755 C C . GLY A 1 93 ? 5.391 -3.582 -14.579 1.00 69.06 93 GLY A C 1
ATOM 756 O O . GLY A 1 93 ? 4.450 -3.971 -13.886 1.00 69.06 93 GLY A O 1
ATOM 757 N N . PHE A 1 94 ? 5.289 -2.572 -15.449 1.00 67.50 94 PHE A N 1
ATOM 758 C CA . PHE A 1 94 ? 4.034 -1.860 -15.714 1.00 67.50 94 PHE A CA 1
ATOM 759 C C . PHE A 1 94 ? 2.923 -2.823 -16.144 1.00 67.50 94 PHE A C 1
ATOM 761 O O . PHE A 1 94 ? 3.141 -3.691 -16.990 1.00 67.50 94 PHE A O 1
ATOM 768 N N . GLY A 1 95 ? 1.747 -2.691 -15.529 1.00 63.56 95 GLY A N 1
ATOM 769 C CA . GLY A 1 95 ? 0.569 -3.504 -15.817 1.00 63.56 95 GLY A CA 1
ATOM 770 C C . GLY A 1 95 ? 0.644 -4.967 -15.365 1.00 63.56 95 GLY A C 1
ATOM 771 O O . GLY A 1 95 ? -0.293 -5.718 -15.620 1.00 63.56 95 GLY A O 1
ATOM 772 N N . MET A 1 96 ? 1.731 -5.385 -14.703 1.00 70.56 96 MET A N 1
ATOM 773 C CA . MET A 1 96 ? 1.898 -6.749 -14.177 1.00 70.56 96 MET A CA 1
ATOM 774 C C . MET A 1 96 ? 2.236 -6.769 -12.685 1.00 70.56 96 MET A C 1
ATOM 776 O O . MET A 1 96 ? 1.605 -7.493 -11.922 1.00 70.56 96 MET A O 1
ATOM 780 N N . ARG A 1 97 ? 3.253 -6.004 -12.275 1.00 79.88 97 ARG A N 1
ATOM 781 C CA . ARG A 1 97 ? 3.732 -5.852 -10.890 1.00 79.88 97 ARG A CA 1
ATOM 782 C C . ARG A 1 97 ? 4.240 -4.431 -10.692 1.00 79.88 97 ARG A C 1
ATOM 784 O O . ARG A 1 97 ? 5.432 -4.185 -10.494 1.00 79.88 97 ARG A O 1
ATOM 791 N N . ASP A 1 98 ? 3.316 -3.493 -10.820 1.00 81.12 98 ASP A N 1
ATOM 792 C CA . ASP A 1 98 ? 3.540 -2.064 -10.650 1.00 81.12 98 ASP A CA 1
ATOM 793 C C . ASP A 1 98 ? 2.936 -1.551 -9.340 1.00 81.12 98 ASP A C 1
ATOM 795 O O . ASP A 1 98 ? 2.409 -2.311 -8.526 1.00 81.12 98 ASP A O 1
ATOM 799 N N . CYS A 1 99 ? 3.034 -0.242 -9.109 1.00 86.88 99 CYS A N 1
ATOM 800 C CA . CYS A 1 99 ? 2.484 0.368 -7.904 1.00 86.88 99 CYS A CA 1
ATOM 801 C C . CYS A 1 99 ? 0.963 0.164 -7.752 1.00 86.88 99 CYS A C 1
ATOM 803 O O . CYS A 1 99 ? 0.481 0.008 -6.630 1.00 86.88 99 CYS A O 1
ATOM 805 N N . VAL A 1 100 ? 0.211 0.113 -8.856 1.00 86.00 100 VAL A N 1
ATOM 806 C CA . VAL A 1 100 ? -1.252 -0.056 -8.860 1.00 86.00 100 VAL A CA 1
ATOM 807 C C . VAL A 1 100 ? -1.624 -1.475 -8.452 1.00 86.00 100 VAL A C 1
ATOM 809 O O . VAL A 1 100 ? -2.426 -1.664 -7.536 1.00 86.00 100 VAL A O 1
ATOM 812 N N . THR A 1 101 ? -0.979 -2.463 -9.068 1.00 86.50 101 THR A N 1
ATOM 813 C CA . THR A 1 101 ? -1.118 -3.879 -8.718 1.00 86.50 101 THR A CA 1
ATOM 814 C C . THR A 1 101 ? -0.730 -4.115 -7.262 1.00 86.50 101 THR A C 1
ATOM 816 O O . THR A 1 101 ? -1.470 -4.751 -6.518 1.00 86.50 101 THR A O 1
ATOM 819 N N . PHE A 1 102 ? 0.360 -3.492 -6.811 1.00 89.44 102 PHE A N 1
ATOM 820 C CA . PHE A 1 102 ? 0.787 -3.541 -5.418 1.00 89.44 102 PHE A CA 1
ATOM 821 C C . PHE A 1 102 ? -0.278 -3.016 -4.447 1.00 89.44 102 PHE A C 1
ATOM 823 O O . PHE A 1 102 ? -0.600 -3.686 -3.468 1.00 89.44 102 PHE A O 1
ATOM 830 N N . ALA A 1 103 ? -0.850 -1.834 -4.695 1.00 91.81 103 ALA A N 1
ATOM 831 C CA . ALA A 1 103 ? -1.880 -1.281 -3.816 1.00 91.81 103 ALA A CA 1
ATOM 832 C C . ALA A 1 103 ? -3.166 -2.119 -3.815 1.00 91.81 103 ALA A C 1
ATOM 834 O O . ALA A 1 103 ? -3.799 -2.256 -2.765 1.00 91.81 103 ALA A O 1
ATOM 835 N N . ARG A 1 104 ? -3.526 -2.717 -4.959 1.00 90.00 104 ARG A N 1
ATOM 836 C CA . ARG A 1 104 ? -4.619 -3.693 -5.039 1.00 90.00 104 ARG A CA 1
ATOM 837 C C . ARG A 1 104 ? -4.328 -4.905 -4.157 1.00 90.00 104 ARG A C 1
ATOM 839 O O . ARG A 1 104 ? -5.158 -5.239 -3.322 1.00 90.00 104 ARG A O 1
ATOM 846 N N . ASP A 1 105 ? -3.154 -5.515 -4.278 1.00 91.56 105 ASP A N 1
ATOM 847 C CA . ASP A 1 105 ? -2.802 -6.696 -3.485 1.00 91.56 105 ASP A CA 1
ATOM 848 C C . ASP A 1 105 ? -2.786 -6.371 -1.974 1.00 91.56 105 ASP A C 1
ATOM 850 O O . ASP A 1 105 ? -3.253 -7.162 -1.156 1.00 91.56 105 ASP A O 1
ATOM 854 N N . VAL A 1 106 ? -2.328 -5.174 -1.571 1.00 94.00 106 VAL A N 1
ATOM 855 C CA . VAL A 1 106 ? -2.443 -4.705 -0.173 1.00 94.00 106 VAL A CA 1
ATOM 856 C C . VAL A 1 106 ? -3.907 -4.638 0.274 1.00 94.00 106 VAL A C 1
ATOM 858 O O . VAL A 1 106 ? -4.217 -5.070 1.388 1.00 94.00 106 VAL A O 1
ATOM 861 N N . ALA A 1 107 ? -4.801 -4.107 -0.566 1.00 93.12 107 ALA A N 1
ATOM 862 C CA . ALA A 1 107 ? -6.235 -4.053 -0.291 1.00 93.12 107 ALA A CA 1
ATOM 863 C C . ALA A 1 107 ? -6.842 -5.462 -0.145 1.00 93.12 107 ALA A C 1
ATOM 865 O O . ALA A 1 107 ? -7.546 -5.714 0.835 1.00 93.12 107 ALA A O 1
ATOM 866 N N . GLU A 1 108 ? -6.504 -6.393 -1.043 1.00 92.88 108 GLU A N 1
ATOM 867 C CA . GLU A 1 108 ? -6.934 -7.803 -0.984 1.00 92.88 108 GLU A CA 1
ATOM 868 C C . GLU A 1 108 ? -6.459 -8.486 0.295 1.00 92.88 108 GLU A C 1
ATOM 870 O O . GLU A 1 108 ? -7.239 -9.138 0.993 1.00 92.88 108 GLU A O 1
ATOM 875 N N . TYR A 1 109 ? -5.188 -8.301 0.664 1.00 95.06 109 TYR A N 1
ATOM 876 C CA . TYR A 1 109 ? -4.674 -8.833 1.923 1.00 95.06 109 TYR A CA 1
ATOM 877 C C . TYR A 1 109 ? -5.351 -8.232 3.143 1.00 95.06 109 TYR A C 1
ATOM 879 O O . TYR A 1 109 ? -5.421 -8.892 4.184 1.00 95.06 109 TYR A O 1
ATOM 887 N N . CYS A 1 110 ? -5.879 -7.017 3.004 1.00 94.94 110 CYS A N 1
ATOM 888 C CA . CYS A 1 110 ? -6.684 -6.388 4.030 1.00 94.94 110 CYS A CA 1
ATOM 889 C C . CYS A 1 110 ? -8.152 -6.859 4.048 1.00 94.94 110 CYS A C 1
ATOM 891 O O . CYS A 1 110 ? -8.944 -6.336 4.829 1.00 94.94 110 CYS A O 1
ATOM 893 N N . GLY A 1 111 ? -8.521 -7.836 3.213 1.00 91.62 111 GLY A N 1
ATOM 894 C CA . GLY A 1 111 ? -9.868 -8.402 3.142 1.00 91.62 111 GLY A CA 1
ATOM 895 C C . GLY A 1 111 ? -10.867 -7.564 2.344 1.00 91.62 111 GLY A C 1
ATOM 896 O O . GLY A 1 111 ? -12.065 -7.826 2.431 1.00 91.62 111 GLY A O 1
ATOM 897 N N . LEU A 1 112 ? -10.402 -6.563 1.590 1.00 90.25 112 LEU A N 1
ATOM 898 C CA . LEU A 1 112 ? -11.262 -5.770 0.716 1.00 90.25 112 LEU A CA 1
ATOM 899 C C . LEU A 1 112 ? -11.569 -6.568 -0.558 1.00 90.25 112 LEU A C 1
ATOM 901 O O . LEU A 1 112 ? -10.655 -7.096 -1.194 1.00 90.25 112 LEU A O 1
ATOM 905 N N . ASP A 1 113 ? -12.846 -6.641 -0.939 1.00 86.00 113 ASP A N 1
ATOM 906 C CA . ASP A 1 113 ? -13.251 -7.249 -2.208 1.00 86.00 113 ASP A CA 1
ATOM 907 C C . ASP A 1 113 ? -12.947 -6.294 -3.361 1.00 86.00 113 ASP A C 1
ATOM 909 O O . ASP A 1 113 ? -13.750 -5.448 -3.751 1.00 86.00 113 ASP A O 1
ATOM 913 N N . VAL A 1 114 ? -11.744 -6.432 -3.900 1.00 79.69 114 VAL A N 1
ATOM 914 C CA . VAL A 1 114 ? -11.315 -5.737 -5.112 1.00 79.69 114 VAL A CA 1
ATOM 915 C C . VAL A 1 114 ? -11.367 -6.659 -6.334 1.00 79.69 114 VAL A C 1
ATOM 917 O O . VAL A 1 114 ? -10.831 -6.322 -7.388 1.00 79.69 114 VAL A O 1
ATOM 920 N N . GLY A 1 115 ? -12.061 -7.802 -6.239 1.00 64.50 115 GLY A N 1
ATOM 921 C CA . GLY A 1 115 ? -12.184 -8.786 -7.316 1.00 64.50 115 GLY A CA 1
ATOM 922 C C . GLY A 1 115 ? -12.877 -8.232 -8.566 1.00 64.50 115 GLY A C 1
ATOM 923 O O . GLY A 1 115 ? -12.544 -8.611 -9.688 1.00 64.50 115 GLY A O 1
ATOM 924 N N . GLY A 1 116 ? -13.762 -7.242 -8.405 1.00 63.28 116 GLY A N 1
ATOM 925 C CA . GLY A 1 116 ? -14.346 -6.479 -9.517 1.00 63.28 116 GLY A CA 1
ATOM 926 C C . GLY A 1 116 ? -13.335 -5.636 -10.314 1.00 63.28 116 GLY A C 1
ATOM 927 O O . GLY A 1 116 ? -13.653 -5.163 -11.405 1.00 63.28 116 GLY A O 1
ATOM 928 N N . LEU A 1 117 ? -12.107 -5.466 -9.807 1.00 62.66 117 LEU A N 1
ATOM 929 C CA . LEU A 1 117 ? -11.004 -4.797 -10.504 1.00 62.66 117 LEU A CA 1
ATOM 930 C C . LEU A 1 117 ? -10.205 -5.757 -11.408 1.00 62.66 117 LEU A C 1
ATOM 932 O O . LEU A 1 117 ? -9.422 -5.293 -12.233 1.00 62.66 117 LEU A O 1
ATOM 936 N N . LEU A 1 118 ? -10.417 -7.080 -11.303 1.00 51.28 118 LEU A N 1
ATOM 937 C CA . LEU A 1 118 ? -9.644 -8.124 -12.004 1.00 51.28 118 LEU A CA 1
ATOM 938 C C . LEU A 1 118 ? -9.882 -8.192 -13.524 1.00 51.28 118 LEU A C 1
ATOM 940 O O . LEU A 1 118 ? -9.152 -8.885 -14.227 1.00 51.28 118 LEU A O 1
ATOM 944 N N . GLY A 1 119 ? -10.865 -7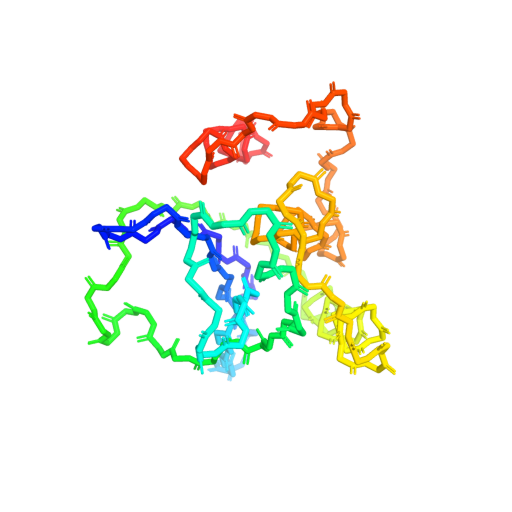.459 -14.052 1.00 49.41 119 GLY A N 1
ATOM 945 C CA . GLY A 1 119 ? -11.057 -7.285 -15.498 1.00 49.41 119 GLY A CA 1
ATOM 946 C C . GLY A 1 119 ? -10.191 -6.184 -16.118 1.00 49.41 119 GLY A C 1
ATOM 947 O O . GLY A 1 119 ? -10.231 -5.991 -17.330 1.00 49.41 119 GLY A O 1
ATOM 948 N N . ILE A 1 120 ? -9.435 -5.441 -15.306 1.00 49.62 120 ILE A N 1
ATOM 949 C CA . ILE A 1 120 ? -8.751 -4.217 -15.725 1.00 49.62 120 ILE A CA 1
ATOM 950 C C . ILE A 1 120 ? -7.254 -4.495 -15.818 1.00 49.62 120 ILE A C 1
ATOM 952 O O . ILE A 1 120 ? -6.440 -3.996 -15.047 1.00 49.62 120 ILE A O 1
ATOM 956 N N . ASN A 1 121 ? -6.90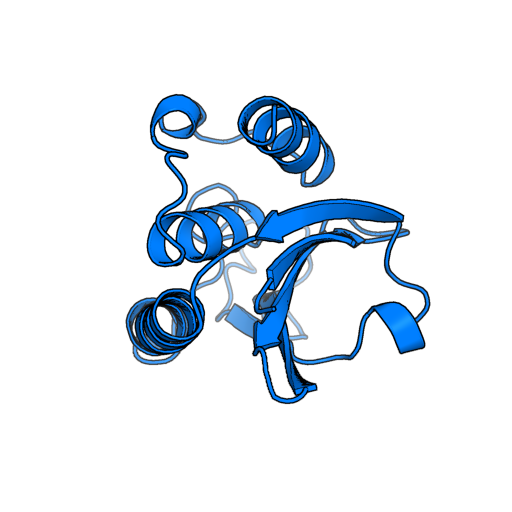2 -5.360 -16.765 1.00 46.09 121 ASN A N 1
ATOM 957 C CA . ASN A 1 121 ? -5.532 -5.455 -17.235 1.00 46.09 121 ASN A CA 1
ATOM 958 C C . ASN A 1 121 ? -5.199 -4.177 -18.027 1.00 46.09 121 ASN A C 1
ATOM 960 O O . ASN A 1 121 ? -5.879 -3.865 -19.001 1.00 46.09 121 ASN A O 1
ATOM 964 N N . LEU A 1 122 ? -4.114 -3.522 -17.600 1.00 46.62 122 LEU A N 1
ATOM 965 C CA . LEU A 1 122 ? -3.168 -2.693 -18.366 1.00 46.62 122 LEU A CA 1
ATOM 966 C C . LEU A 1 122 ? -3.241 -1.155 -18.337 1.00 46.62 122 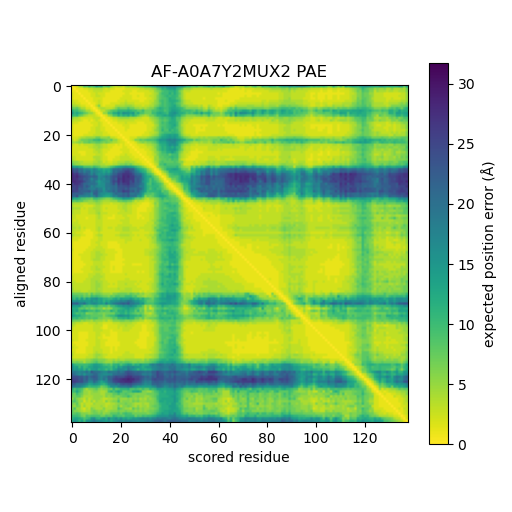LEU A C 1
ATOM 968 O O . LEU A 1 122 ? -2.192 -0.575 -18.583 1.00 46.62 122 LEU A O 1
ATOM 972 N N . ASP A 1 123 ? -4.331 -0.485 -17.941 1.00 53.56 123 ASP A N 1
ATOM 973 C CA . ASP A 1 123 ? -4.401 0.992 -18.104 1.00 53.56 123 ASP A CA 1
ATOM 974 C C . ASP A 1 123 ? -4.877 1.806 -16.885 1.00 53.56 123 ASP A C 1
ATOM 976 O O . ASP A 1 123 ? -5.180 2.986 -17.032 1.00 53.56 123 ASP A O 1
ATOM 980 N N . LEU A 1 124 ? -4.951 1.239 -15.672 1.00 58.88 124 LEU A N 1
ATOM 981 C CA . LEU A 1 124 ? -5.364 2.053 -14.519 1.00 58.88 124 LEU A CA 1
ATOM 982 C C . LEU A 1 124 ? -4.246 2.979 -14.062 1.00 58.88 124 LEU A C 1
ATOM 984 O O . LEU A 1 124 ? -3.247 2.542 -13.492 1.00 58.88 124 LEU A O 1
ATOM 988 N N . PHE A 1 125 ? -4.466 4.279 -14.214 1.00 70.81 125 PHE A N 1
ATOM 989 C CA . PHE A 1 125 ? -3.651 5.272 -13.534 1.00 70.81 125 PHE A CA 1
ATOM 990 C C . PHE A 1 125 ? -3.944 5.245 -12.021 1.00 70.81 125 PHE A C 1
ATOM 992 O O . PHE A 1 125 ? -5.071 4.957 -11.607 1.00 70.81 125 PHE A O 1
ATOM 999 N N . PRO A 1 126 ? -2.977 5.617 -11.159 1.00 72.69 126 PRO A N 1
ATOM 1000 C CA . PRO A 1 126 ? -3.155 5.675 -9.702 1.00 72.69 126 PRO A CA 1
ATOM 1001 C C . PRO A 1 126 ? -4.444 6.356 -9.226 1.00 72.69 126 PRO A C 1
ATOM 1003 O O . PRO A 1 126 ? -5.044 5.945 -8.236 1.00 72.69 126 PRO A O 1
ATOM 1006 N N . TYR A 1 127 ? -4.884 7.396 -9.935 1.00 74.06 127 TYR A N 1
ATOM 1007 C CA . TYR A 1 127 ? -6.115 8.116 -9.623 1.00 74.06 127 TYR A CA 1
ATOM 1008 C C . TYR A 1 127 ? -7.388 7.298 -9.898 1.00 74.06 127 TYR A C 1
ATOM 1010 O O . TYR A 1 127 ? -8.333 7.347 -9.116 1.00 74.06 127 TYR A O 1
ATOM 1018 N N . GLU A 1 128 ? -7.415 6.508 -10.968 1.00 74.00 128 GLU A N 1
ATOM 1019 C CA . GLU A 1 128 ? -8.580 5.695 -11.332 1.00 74.00 128 GLU A CA 1
ATOM 1020 C C . GLU A 1 128 ? -8.775 4.527 -10.363 1.00 74.00 128 GLU A C 1
ATOM 1022 O O . GLU A 1 128 ? -9.911 4.190 -10.020 1.00 74.00 128 GLU A O 1
ATOM 1027 N N . LEU A 1 129 ? -7.674 3.957 -9.857 1.00 75.19 129 LEU A N 1
ATOM 1028 C CA . LEU A 1 129 ? -7.733 2.980 -8.771 1.00 75.19 129 LEU A CA 1
ATOM 1029 C C . LEU A 1 129 ? -8.383 3.595 -7.522 1.00 75.19 129 LEU A C 1
ATOM 1031 O O . LEU A 1 129 ? -9.245 2.965 -6.915 1.00 75.19 129 LEU A O 1
ATOM 1035 N N . LEU A 1 130 ? -8.037 4.836 -7.161 1.00 79.94 130 LEU A N 1
ATOM 1036 C CA . LEU A 1 130 ? -8.656 5.504 -6.014 1.00 79.94 130 LEU A CA 1
ATOM 1037 C C . LEU A 1 130 ? -10.156 5.735 -6.184 1.00 79.94 130 LEU A C 1
ATOM 1039 O O . LEU A 1 130 ? -10.885 5.536 -5.217 1.00 79.94 130 LEU A O 1
ATOM 1043 N N . ILE A 1 131 ? -10.619 6.134 -7.373 1.00 79.75 131 ILE A N 1
ATOM 1044 C CA . ILE A 1 131 ? -12.058 6.309 -7.637 1.00 79.75 131 ILE A CA 1
ATOM 1045 C C . ILE A 1 131 ? -12.796 4.990 -7.396 1.00 79.75 131 ILE A C 1
ATOM 1047 O O . ILE A 1 131 ? -13.768 4.949 -6.652 1.00 79.75 131 ILE A O 1
ATOM 1051 N N . LYS A 1 132 ? -12.293 3.887 -7.954 1.00 78.94 132 LYS A N 1
ATOM 1052 C CA . LYS A 1 132 ? -12.945 2.579 -7.805 1.00 78.94 132 LYS A CA 1
ATOM 1053 C C . LYS A 1 132 ? -12.903 2.059 -6.369 1.00 78.94 132 LYS A C 1
ATOM 1055 O O . LYS A 1 132 ? -13.864 1.467 -5.897 1.00 78.94 132 LYS A O 1
ATOM 1060 N N . LEU A 1 133 ? -11.796 2.283 -5.663 1.00 78.88 133 LEU A N 1
ATOM 1061 C CA . LEU A 1 133 ? -11.688 1.953 -4.243 1.00 78.88 133 LEU A CA 1
ATOM 1062 C C . LEU A 1 133 ? -12.631 2.811 -3.388 1.00 78.88 133 LEU A C 1
ATOM 1064 O O . LEU A 1 133 ? -13.161 2.329 -2.392 1.00 78.88 133 LEU A O 1
ATOM 1068 N N . TYR A 1 134 ? -12.857 4.069 -3.765 1.00 81.62 134 TYR A N 1
ATOM 1069 C CA . TYR A 1 134 ? -13.824 4.931 -3.093 1.00 81.62 134 TYR A CA 1
ATOM 1070 C C . TYR A 1 134 ? -15.245 4.364 -3.188 1.00 81.62 134 TYR A C 1
ATOM 1072 O O . TYR A 1 134 ? -15.938 4.335 -2.173 1.00 81.62 134 TYR A O 1
ATOM 1080 N N . ASP A 1 135 ? -15.637 3.833 -4.350 1.00 79.06 135 ASP A N 1
ATOM 1081 C CA . ASP A 1 135 ? -16.949 3.198 -4.546 1.00 79.06 135 ASP A CA 1
ATOM 1082 C C . ASP A 1 135 ? -17.158 1.963 -3.647 1.00 79.06 135 ASP A C 1
ATOM 1084 O O . ASP A 1 135 ? -18.284 1.678 -3.252 1.00 79.06 135 ASP A O 1
ATOM 1088 N N . LEU A 1 136 ? -16.084 1.255 -3.269 1.00 70.94 136 LEU A N 1
ATOM 1089 C CA . LEU A 1 136 ? -16.136 0.114 -2.338 1.00 70.94 136 LEU A CA 1
ATOM 1090 C C . LEU A 1 136 ? -16.297 0.521 -0.864 1.00 70.94 136 LEU A C 1
ATOM 1092 O O . LEU A 1 136 ? -16.498 -0.338 -0.007 1.00 70.94 136 LEU A O 1
ATOM 1096 N N . ASN A 1 137 ? -16.140 1.806 -0.542 1.00 66.81 137 ASN A N 1
ATOM 1097 C CA . ASN A 1 137 ? -16.197 2.320 0.829 1.00 66.81 137 ASN A CA 1
ATOM 1098 C C . ASN A 1 137 ? -17.595 2.845 1.222 1.00 66.81 137 ASN A C 1
ATOM 1100 O O . ASN A 1 137 ? -17.757 3.334 2.344 1.00 66.81 137 ASN A O 1
ATOM 1104 N N . GLY A 1 138 ? -18.565 2.803 0.299 1.00 53.91 138 GLY A N 1
ATOM 1105 C CA . GLY A 1 138 ? -19.980 3.147 0.515 1.00 53.91 138 GLY A CA 1
ATOM 1106 C C . GLY A 1 138 ? -20.842 1.925 0.801 1.00 53.91 138 GLY A C 1
ATOM 1107 O O . GLY A 1 138 ? -21.837 2.099 1.540 1.00 53.91 138 GLY A O 1
#

Secondary structure (DSSP, 8-state):
--EEEEEEESSSS-EEEEEE-TTS-EEEEEEEE-TTS-TT-TT---BEEEE---TTTTT-EEEEEEEE--HHHHHHHHHHHIIIIITTTPBPBTTTBSHHHHHHHHHHHTT---GGGTT--S---HHHHHHHHHHTT-

Mean predicted aligned error: 7.13 Å